Protein AF-X1PR11-F1 (afdb_monomer_lite)

Foldseek 3Di:
DVVVLVVVVPDDDQDPPPDP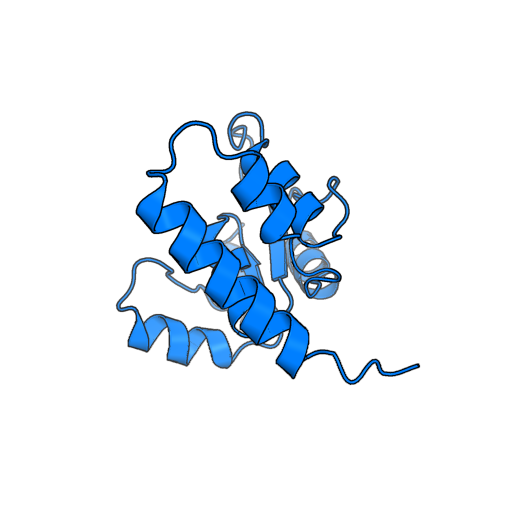VVSLVVLVVDQEEEDCDPSNCVSCLVSVHFYAAEDADPDPPPVLVVVQVVCVQLVHDSVTHQYDPDSVSVVVRRVVTGHRPDHGPQLVVLVPDPDDDPVRSVVVVVVVVVVCVVVPPDPD

Radius of gyration: 17.88 Å; chains: 1; bounding box: 40×38×43 Å

Sequence (140 aa):
VFDEVNRDQCFVKLDITADIEAFIDQLVQFDAVISSSLHGAVAAHAYGIPARLISVSSRPLGDGFKYIDYLSTIGLEVQQVKACDSPASIKRAADDAQLPRAVPNLKALLDTCPFIYPAVATALHTKILAEYRLSGTSRR

Organism: NCBI:txid412755

InterPro domains:
  IPR007345 Polysaccharide pyruvyl transferase [PF04230] (9-58)

Structure (mmCIF, N/CA/C/O backbone):
data_AF-X1PR11-F1
#
_entry.id   AF-X1PR11-F1
#
loop_
_atom_site.group_PDB
_atom_site.id
_atom_site.type_symbol
_atom_site.label_atom_id
_atom_site.label_alt_id
_atom_site.label_comp_id
_atom_site.label_asym_id
_atom_site.label_entity_id
_atom_site.label_seq_id
_atom_site.pdbx_PDB_ins_code
_atom_site.Cartn_x
_atom_site.Cartn_y
_atom_site.Cartn_z
_atom_site.occupancy
_atom_site.B_iso_or_equiv
_atom_site.auth_seq_id
_atom_site.auth_comp_id
_atom_site.auth_asym_id
_atom_site.auth_atom_id
_atom_site.pdbx_PDB_model_num
ATOM 1 N N . VAL A 1 1 ? 15.975 4.780 -16.511 1.00 64.56 1 VAL A N 1
ATOM 2 C CA . VAL A 1 1 ? 15.340 3.721 -15.692 1.00 64.56 1 VAL A CA 1
ATOM 3 C C . VAL A 1 1 ? 13.939 3.358 -16.179 1.00 64.56 1 VAL A C 1
ATOM 5 O O . VAL A 1 1 ? 13.848 2.382 -16.901 1.00 64.56 1 VAL A O 1
ATOM 8 N N . PHE A 1 2 ? 12.854 4.090 -15.876 1.00 66.56 2 PHE A N 1
ATOM 9 C CA . PHE A 1 2 ? 11.499 3.643 -16.274 1.00 66.56 2 PHE A CA 1
ATOM 10 C C . PHE A 1 2 ? 11.288 3.505 -17.786 1.00 66.56 2 PHE A C 1
ATOM 12 O O . PHE A 1 2 ? 10.714 2.516 -18.226 1.00 66.56 2 PHE A O 1
ATOM 19 N N . ASP A 1 3 ? 11.807 4.437 -18.585 1.00 66.19 3 ASP A N 1
ATOM 20 C CA . ASP A 1 3 ? 11.684 4.367 -20.050 1.00 66.19 3 ASP A CA 1
ATOM 21 C C . ASP A 1 3 ? 12.546 3.248 -20.670 1.00 66.19 3 ASP A C 1
ATOM 23 O O . ASP A 1 3 ? 12.312 2.804 -21.791 1.00 66.19 3 ASP A O 1
ATOM 27 N N . GLU A 1 4 ? 13.563 2.774 -19.949 1.00 62.72 4 GLU A N 1
ATOM 28 C CA . GLU A 1 4 ? 14.355 1.599 -20.340 1.00 62.72 4 GLU A CA 1
ATOM 29 C C . GLU A 1 4 ? 13.646 0.313 -19.926 1.00 62.72 4 GLU A C 1
ATOM 31 O O . GLU A 1 4 ? 13.553 -0.614 -20.717 1.00 62.72 4 GLU A O 1
ATOM 36 N N . VAL A 1 5 ? 13.070 0.298 -18.727 1.00 62.44 5 VAL A N 1
ATOM 37 C CA . VAL A 1 5 ? 12.273 -0.809 -18.189 1.00 62.44 5 VAL A CA 1
ATOM 38 C C . VAL A 1 5 ? 11.038 -1.075 -19.045 1.00 62.44 5 VAL A C 1
ATOM 40 O O . VAL A 1 5 ? 10.695 -2.225 -19.249 1.00 62.44 5 VAL A O 1
ATOM 43 N N . ASN A 1 6 ? 10.403 -0.032 -19.584 1.00 63.09 6 ASN A N 1
ATOM 44 C CA . ASN A 1 6 ? 9.247 -0.156 -20.474 1.00 63.09 6 ASN A CA 1
ATOM 45 C C . ASN A 1 6 ? 9.611 -0.698 -21.875 1.00 63.09 6 ASN A C 1
ATOM 47 O O . ASN A 1 6 ? 8.724 -1.053 -22.646 1.00 63.09 6 ASN A O 1
ATOM 51 N N . ARG A 1 7 ? 10.904 -0.730 -22.244 1.00 60.44 7 ARG A N 1
ATOM 52 C CA . ARG A 1 7 ? 11.374 -1.362 -23.493 1.00 60.44 7 ARG A CA 1
ATOM 53 C C . ARG A 1 7 ? 11.571 -2.869 -23.341 1.00 60.44 7 ARG A C 1
ATOM 55 O O . ARG A 1 7 ? 11.409 -3.590 -24.323 1.00 60.44 7 ARG A O 1
ATOM 62 N N . ASP A 1 8 ? 11.854 -3.334 -22.128 1.00 58.44 8 ASP A N 1
ATOM 63 C CA . ASP A 1 8 ? 11.734 -4.742 -21.770 1.00 58.44 8 ASP A CA 1
ATOM 64 C C . ASP A 1 8 ? 10.238 -5.033 -21.553 1.00 58.44 8 ASP A C 1
ATOM 66 O O . ASP A 1 8 ? 9.628 -4.495 -20.637 1.00 58.44 8 ASP A O 1
ATOM 70 N N . GLN A 1 9 ? 9.613 -5.882 -22.376 1.00 62.69 9 GLN A N 1
ATOM 71 C CA . GLN A 1 9 ? 8.163 -6.191 -22.345 1.00 62.69 9 GLN A CA 1
ATOM 72 C C . GLN A 1 9 ? 7.638 -6.811 -21.023 1.00 62.69 9 GLN A C 1
ATOM 74 O O . GLN A 1 9 ? 6.512 -7.293 -20.960 1.00 62.69 9 GLN A O 1
ATOM 79 N N . CYS A 1 10 ? 8.443 -6.821 -19.963 1.00 72.94 10 CYS A N 1
ATOM 80 C CA . CYS A 1 10 ? 8.121 -7.366 -18.649 1.00 72.94 10 CYS A CA 1
ATOM 81 C C . CYS A 1 10 ? 7.383 -6.377 -17.734 1.00 72.94 10 CYS A C 1
ATOM 83 O O . CYS A 1 10 ? 6.890 -6.792 -16.689 1.00 72.94 10 CYS A O 1
ATOM 85 N N . PHE A 1 11 ? 7.329 -5.085 -18.074 1.00 81.44 11 PHE A N 1
ATOM 86 C CA . PHE A 1 11 ? 6.709 -4.064 -17.229 1.00 81.44 11 PHE A CA 1
ATOM 87 C C . PHE A 1 11 ? 5.771 -3.177 -18.033 1.00 81.44 11 PHE A C 1
ATOM 89 O O . PHE A 1 11 ? 6.116 -2.705 -19.112 1.00 81.44 11 PHE A O 1
ATOM 96 N N . VAL A 1 12 ? 4.605 -2.896 -17.457 1.00 87.94 12 VAL A N 1
ATOM 97 C CA . VAL A 1 12 ? 3.625 -1.962 -18.010 1.00 87.94 12 VAL A CA 1
ATOM 98 C C . VAL A 1 12 ? 3.486 -0.791 -17.048 1.00 87.94 12 VAL A C 1
ATOM 100 O O . VAL A 1 12 ? 3.360 -0.969 -15.836 1.00 87.94 12 VAL A O 1
ATOM 103 N N . LYS A 1 13 ? 3.530 0.428 -17.585 1.00 88.19 13 LYS A N 1
ATOM 104 C CA . LYS A 1 13 ? 3.314 1.643 -16.800 1.00 88.19 13 LYS A CA 1
ATOM 105 C C . LYS A 1 13 ? 1.819 1.843 -16.550 1.00 88.19 13 LYS A C 1
ATOM 107 O O . LYS A 1 13 ? 1.056 1.957 -17.502 1.00 88.19 13 LYS A O 1
ATOM 112 N N . LEU A 1 14 ? 1.446 1.985 -15.280 1.00 89.19 14 LEU A N 1
ATOM 113 C CA . LEU A 1 14 ? 0.101 2.375 -14.861 1.00 89.19 14 LEU A CA 1
ATOM 114 C C . LEU A 1 14 ? 0.053 3.850 -14.470 1.00 89.19 14 LEU A C 1
ATOM 116 O O . LEU A 1 14 ? 0.932 4.343 -13.757 1.00 89.19 14 LEU A O 1
ATOM 120 N N . ASP A 1 15 ? -0.988 4.545 -14.923 1.00 89.56 15 ASP A N 1
ATOM 121 C CA . ASP A 1 15 ? -1.247 5.937 -14.571 1.00 89.56 15 ASP A CA 1
ATOM 122 C C . ASP A 1 15 ? -2.378 6.029 -13.541 1.00 89.56 15 ASP A C 1
ATOM 124 O O . ASP A 1 15 ? -3.553 5.908 -13.867 1.00 89.56 15 ASP A O 1
ATOM 128 N N . ILE A 1 16 ? -2.004 6.277 -12.285 1.00 87.75 16 ILE A N 1
ATOM 129 C CA . ILE A 1 16 ? -2.928 6.466 -11.154 1.00 87.75 16 ILE A CA 1
ATOM 130 C C . ILE A 1 16 ? -3.815 7.719 -11.299 1.00 87.75 16 ILE A C 1
ATOM 132 O O . ILE A 1 16 ? -4.746 7.899 -10.521 1.00 87.75 16 ILE A O 1
ATOM 136 N N . THR A 1 17 ? -3.499 8.613 -12.244 1.00 90.00 17 THR A N 1
ATOM 137 C CA . THR A 1 17 ? -4.263 9.842 -12.521 1.00 90.00 17 THR A CA 1
ATOM 138 C C . THR A 1 17 ? -5.220 9.705 -13.702 1.00 90.00 17 THR A C 1
ATOM 140 O O . THR A 1 17 ? -5.940 10.655 -14.010 1.00 90.00 17 THR A O 1
ATOM 143 N N . ALA A 1 18 ? -5.238 8.537 -14.352 1.00 91.19 18 ALA A N 1
ATOM 144 C CA . ALA A 1 18 ? -6.218 8.214 -15.375 1.00 91.19 18 ALA A CA 1
ATOM 145 C C . ALA A 1 18 ? -7.635 8.113 -14.782 1.00 91.19 18 ALA A C 1
ATOM 147 O O . ALA A 1 18 ? -7.846 8.241 -13.573 1.00 91.19 18 ALA A O 1
ATOM 148 N N . ASP A 1 19 ? -8.613 7.877 -15.656 1.00 95.25 19 ASP A N 1
ATOM 149 C CA . ASP A 1 19 ? -9.966 7.550 -15.224 1.00 95.25 19 ASP A CA 1
ATOM 150 C C . ASP A 1 19 ? -9.956 6.383 -14.220 1.00 95.25 19 ASP A C 1
ATOM 152 O O . ASP A 1 19 ? -9.209 5.416 -14.382 1.00 95.25 19 ASP A O 1
ATOM 156 N N . ILE A 1 20 ? -10.761 6.508 -13.161 1.00 92.75 20 ILE A N 1
ATOM 157 C CA . ILE A 1 20 ? -10.716 5.605 -12.007 1.00 92.75 20 ILE A CA 1
ATOM 158 C C . ILE A 1 20 ? -11.080 4.178 -12.424 1.00 92.75 20 ILE A C 1
ATOM 160 O O . ILE A 1 20 ? -10.397 3.240 -12.012 1.00 92.75 20 ILE A O 1
ATOM 164 N N . GLU A 1 21 ? -12.123 4.011 -13.238 1.00 94.25 21 GLU A N 1
ATOM 165 C CA . GLU A 1 21 ? -12.609 2.696 -13.665 1.00 94.25 21 GLU A CA 1
ATOM 166 C C . GLU A 1 21 ? -11.582 2.040 -14.588 1.00 94.25 21 GLU A C 1
ATOM 168 O O . GLU A 1 21 ? -11.135 0.924 -14.326 1.00 94.25 21 GLU A O 1
ATOM 173 N N . ALA A 1 22 ? -11.090 2.787 -15.581 1.00 93.12 22 ALA A N 1
ATOM 174 C CA . ALA A 1 22 ? -10.044 2.306 -16.480 1.00 93.12 22 ALA A CA 1
ATOM 175 C C . ALA A 1 22 ? -8.739 1.941 -15.747 1.00 93.12 22 ALA A C 1
ATOM 177 O O . ALA A 1 22 ? -8.081 0.958 -16.098 1.00 93.12 22 ALA A O 1
ATOM 178 N N . PHE A 1 23 ? -8.343 2.721 -14.736 1.00 94.19 23 PHE A N 1
ATOM 179 C CA . PHE A 1 23 ? -7.169 2.422 -13.919 1.00 94.19 23 PHE A CA 1
ATOM 180 C C . PHE A 1 23 ? -7.355 1.122 -13.132 1.00 94.19 23 PHE A C 1
ATOM 182 O O . PHE A 1 23 ? -6.446 0.294 -13.115 1.00 94.19 23 PHE A O 1
ATOM 189 N N . ILE A 1 24 ? -8.515 0.933 -12.495 1.00 94.69 24 ILE A N 1
ATOM 190 C CA . ILE A 1 24 ? -8.814 -0.279 -11.723 1.00 94.69 24 ILE A CA 1
ATOM 191 C C . ILE A 1 24 ? -8.826 -1.502 -12.641 1.00 94.69 24 ILE A C 1
ATOM 193 O O . ILE A 1 24 ? -8.164 -2.491 -12.325 1.00 94.69 24 ILE A O 1
ATOM 197 N N . ASP A 1 25 ? -9.505 -1.418 -13.788 1.00 94.44 25 ASP A N 1
ATOM 198 C CA . ASP A 1 25 ? -9.600 -2.511 -14.762 1.00 94.44 25 ASP A CA 1
ATOM 199 C C . ASP A 1 25 ? -8.224 -2.979 -15.245 1.00 94.44 25 ASP A C 1
ATOM 201 O O . ASP A 1 25 ? -8.005 -4.176 -15.445 1.00 94.44 25 ASP A O 1
ATOM 205 N N . GLN A 1 26 ? -7.279 -2.045 -15.394 1.00 94.19 26 GLN A N 1
ATOM 206 C CA . GLN A 1 26 ? -5.886 -2.364 -15.697 1.00 94.19 26 GLN A CA 1
ATOM 207 C C . GLN A 1 26 ? -5.149 -2.921 -14.479 1.00 94.19 26 GLN A C 1
ATOM 209 O O . GLN A 1 26 ? -4.474 -3.940 -14.594 1.00 94.19 26 GLN A O 1
ATOM 214 N N . LEU A 1 27 ? -5.268 -2.273 -13.316 1.00 95.31 27 LEU A N 1
ATOM 215 C CA . LEU A 1 27 ? -4.562 -2.640 -12.088 1.00 95.31 27 LEU A CA 1
ATOM 216 C C . LEU A 1 27 ? -4.787 -4.110 -11.718 1.00 95.31 27 LEU A C 1
ATOM 218 O O . LEU A 1 27 ? -3.834 -4.800 -11.366 1.00 95.31 27 LEU A O 1
ATOM 222 N N . VAL A 1 28 ? -6.022 -4.602 -11.833 1.00 95.12 28 VAL A N 1
ATOM 223 C CA . VAL A 1 28 ? -6.382 -5.978 -11.448 1.00 95.12 28 VAL A CA 1
ATOM 224 C C . VAL A 1 28 ? -5.846 -7.063 -12.389 1.00 95.12 28 VAL A C 1
ATOM 226 O O . VAL A 1 28 ? -6.015 -8.243 -12.101 1.00 95.12 28 VAL A O 1
ATOM 229 N N . GLN A 1 29 ? -5.180 -6.692 -13.487 1.00 94.19 29 GLN A N 1
ATOM 230 C CA . GLN A 1 29 ? -4.521 -7.640 -14.396 1.00 94.19 29 GLN A CA 1
ATOM 231 C C . GLN A 1 29 ? -3.103 -8.027 -13.944 1.00 94.19 29 GLN A C 1
ATOM 233 O O . GLN A 1 29 ? -2.479 -8.879 -14.573 1.00 94.19 29 GLN A O 1
ATOM 238 N N . PHE A 1 30 ? -2.558 -7.380 -12.907 1.00 93.94 30 PHE A N 1
ATOM 239 C CA . PHE A 1 30 ? -1.166 -7.557 -12.489 1.00 93.94 30 PHE A CA 1
ATOM 240 C C . PHE A 1 30 ? -1.026 -8.454 -11.259 1.00 93.94 30 PHE A C 1
ATOM 242 O O . PHE A 1 30 ? -1.762 -8.313 -10.286 1.00 93.94 30 PHE A O 1
ATOM 249 N N . ASP A 1 31 ? 0.010 -9.298 -11.261 1.00 93.12 31 ASP A N 1
ATOM 250 C CA . ASP A 1 31 ? 0.374 -10.142 -10.113 1.00 93.12 31 ASP A CA 1
ATOM 251 C C . ASP A 1 31 ? 1.118 -9.370 -9.010 1.00 93.12 31 ASP A C 1
ATOM 253 O O . ASP A 1 31 ? 1.141 -9.788 -7.853 1.00 93.12 31 ASP A O 1
ATOM 257 N N . ALA A 1 32 ? 1.765 -8.255 -9.364 1.00 93.69 32 ALA A N 1
ATOM 258 C CA . ALA A 1 32 ? 2.503 -7.406 -8.437 1.00 93.69 32 ALA A CA 1
ATOM 259 C C . ALA A 1 32 ? 2.637 -5.974 -8.968 1.00 93.69 32 ALA A C 1
ATOM 261 O O . ALA A 1 32 ? 2.749 -5.745 -10.174 1.00 93.69 32 ALA A O 1
ATOM 262 N N . VAL A 1 33 ? 2.704 -5.006 -8.051 1.00 94.06 33 VAL A N 1
ATOM 263 C CA . VAL A 1 33 ? 2.873 -3.583 -8.373 1.00 94.06 33 VAL A CA 1
ATOM 264 C C . VAL A 1 33 ? 4.126 -3.024 -7.716 1.00 94.06 33 VAL A C 1
ATOM 266 O O . VAL A 1 33 ? 4.333 -3.120 -6.511 1.00 94.06 33 VAL A O 1
ATOM 269 N N . ILE A 1 34 ? 4.949 -2.338 -8.497 1.00 92.06 34 ILE A N 1
ATOM 270 C CA . ILE A 1 34 ? 5.996 -1.464 -7.966 1.00 92.06 34 ILE A CA 1
ATOM 271 C C . ILE A 1 34 ? 5.536 -0.019 -8.104 1.00 92.06 34 ILE A C 1
ATOM 273 O O . ILE A 1 34 ? 4.988 0.372 -9.132 1.00 92.06 34 ILE A O 1
ATOM 277 N N . SER A 1 35 ? 5.754 0.792 -7.076 1.00 90.38 35 SER A N 1
ATOM 278 C CA . SER A 1 35 ? 5.283 2.172 -7.095 1.00 90.38 35 SER A CA 1
ATOM 279 C C . SER A 1 35 ? 6.271 3.118 -6.439 1.00 90.38 35 SER A C 1
ATOM 281 O O . SER A 1 35 ? 6.745 2.884 -5.332 1.00 90.38 35 SER A O 1
ATOM 283 N N . SER A 1 36 ? 6.539 4.241 -7.100 1.00 86.94 36 SER A N 1
ATOM 284 C CA . SER A 1 36 ? 7.229 5.383 -6.492 1.00 86.94 36 SER A CA 1
ATOM 285 C C . SER A 1 36 ? 6.274 6.364 -5.799 1.00 86.94 36 SER A C 1
ATOM 287 O O . SER A 1 36 ? 6.701 7.404 -5.305 1.00 86.94 36 SER A O 1
ATOM 289 N N . SER A 1 37 ? 4.972 6.056 -5.782 1.00 87.00 37 SER A N 1
ATOM 290 C CA . SER A 1 37 ? 3.909 6.843 -5.153 1.00 87.00 37 SER A CA 1
ATOM 291 C C . SER A 1 37 ? 3.148 6.008 -4.127 1.00 87.00 37 SER A C 1
ATOM 293 O O . SER A 1 37 ? 2.868 4.828 -4.349 1.00 87.00 37 SER A O 1
ATOM 295 N N . LEU A 1 38 ? 2.735 6.638 -3.028 1.00 89.69 38 LEU A N 1
ATOM 296 C CA . LEU A 1 38 ? 1.903 5.972 -2.028 1.00 89.69 38 LEU A CA 1
ATOM 297 C C . LEU A 1 38 ? 0.544 5.549 -2.609 1.00 89.69 38 LEU A C 1
ATOM 299 O O . LEU A 1 38 ? 0.077 4.461 -2.302 1.00 89.69 38 LEU A O 1
ATOM 303 N N . HIS A 1 39 ? -0.047 6.349 -3.503 1.00 91.31 39 HIS A N 1
ATOM 304 C CA . HIS A 1 39 ? -1.361 6.057 -4.090 1.00 91.31 39 HIS A CA 1
ATOM 305 C C . HIS A 1 39 ? -1.383 4.72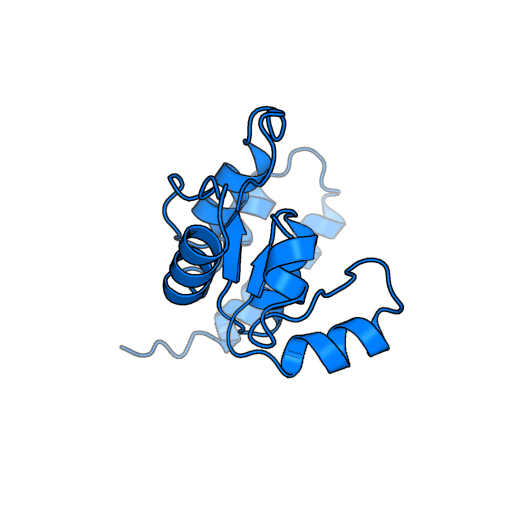2 -4.842 1.00 91.31 39 HIS A C 1
ATOM 307 O O . HIS A 1 39 ? -2.297 3.932 -4.643 1.00 91.31 39 HIS A O 1
ATOM 313 N N . GLY A 1 40 ? -0.351 4.439 -5.646 1.00 92.06 40 GLY A N 1
ATOM 314 C CA . GLY A 1 40 ? -0.259 3.174 -6.379 1.00 92.06 40 GLY A CA 1
ATOM 315 C C . GLY A 1 40 ? -0.142 1.961 -5.451 1.00 92.06 40 GLY A C 1
ATOM 316 O O . GLY A 1 40 ? -0.802 0.954 -5.677 1.00 92.06 40 GLY A O 1
ATOM 317 N N . ALA A 1 41 ? 0.637 2.077 -4.368 1.00 92.50 41 ALA A N 1
ATOM 318 C CA . ALA A 1 41 ? 0.776 1.000 -3.387 1.00 92.50 41 ALA A CA 1
ATOM 319 C C . ALA A 1 41 ? -0.521 0.774 -2.592 1.00 92.50 41 ALA A C 1
ATOM 321 O O . ALA A 1 41 ? -0.946 -0.363 -2.420 1.00 92.50 41 ALA A O 1
ATOM 322 N N . VAL A 1 42 ? -1.175 1.856 -2.153 1.00 93.69 42 VAL A N 1
ATOM 323 C CA . VAL A 1 42 ? -2.459 1.788 -1.439 1.00 93.69 42 VAL A CA 1
ATOM 324 C C . VAL A 1 42 ? -3.541 1.165 -2.318 1.00 93.69 42 VAL A C 1
ATOM 326 O O . VAL A 1 42 ? -4.258 0.289 -1.846 1.00 93.69 42 VAL A O 1
ATOM 329 N N . ALA A 1 43 ? -3.639 1.577 -3.586 1.00 95.19 43 ALA A N 1
ATOM 330 C CA . ALA A 1 43 ? -4.604 1.017 -4.526 1.00 95.19 43 ALA A CA 1
ATOM 331 C C . ALA A 1 43 ? -4.365 -0.484 -4.748 1.00 95.19 43 ALA A C 1
ATOM 333 O O . ALA A 1 43 ? -5.288 -1.273 -4.579 1.00 95.19 43 ALA A O 1
ATOM 334 N N . ALA A 1 44 ? -3.126 -0.894 -5.035 1.00 95.50 44 ALA A N 1
ATOM 335 C CA . ALA A 1 44 ? -2.780 -2.305 -5.207 1.00 95.50 44 ALA A CA 1
ATOM 336 C C . ALA A 1 44 ? -3.149 -3.144 -3.971 1.00 95.50 44 ALA A C 1
ATOM 338 O O . ALA A 1 44 ? -3.866 -4.138 -4.084 1.00 95.50 44 ALA A O 1
ATOM 339 N N . HIS A 1 45 ? -2.756 -2.696 -2.775 1.00 95.19 45 HIS A N 1
ATOM 340 C CA . HIS A 1 45 ? -3.085 -3.386 -1.529 1.00 95.19 45 HIS A CA 1
ATOM 341 C C . HIS A 1 45 ? -4.595 -3.467 -1.265 1.00 95.19 45 HIS A C 1
ATOM 343 O O . HIS A 1 45 ? -5.061 -4.490 -0.767 1.00 95.19 45 HIS A O 1
ATOM 349 N N . ALA A 1 46 ? -5.366 -2.428 -1.608 1.00 93.44 46 ALA A N 1
ATOM 350 C CA . ALA A 1 46 ? -6.823 -2.431 -1.458 1.00 93.44 46 ALA A CA 1
ATOM 351 C C . ALA A 1 46 ? -7.504 -3.496 -2.335 1.00 93.44 46 ALA A C 1
ATOM 353 O O . ALA A 1 46 ? -8.512 -4.067 -1.924 1.00 93.44 46 ALA A O 1
ATOM 354 N N . TYR A 1 47 ? -6.922 -3.800 -3.498 1.00 95.25 47 TYR A N 1
ATOM 355 C CA . TYR A 1 47 ? -7.377 -4.861 -4.401 1.00 95.25 47 TYR A CA 1
ATOM 356 C C . TYR A 1 47 ? -6.704 -6.221 -4.150 1.00 95.25 47 TYR A C 1
ATOM 358 O O . TYR A 1 47 ? -6.910 -7.158 -4.915 1.00 95.25 47 TYR A O 1
ATOM 366 N N . GLY A 1 48 ? -5.924 -6.366 -3.072 1.00 95.06 48 GLY A N 1
ATOM 367 C CA . GLY A 1 48 ? -5.272 -7.633 -2.730 1.00 95.06 48 GLY A CA 1
ATOM 368 C C . GLY A 1 48 ? -4.102 -7.997 -3.645 1.00 95.06 48 GLY A C 1
ATOM 369 O O . GLY A 1 48 ? -3.767 -9.174 -3.760 1.00 95.06 48 GLY A O 1
ATOM 370 N N . ILE A 1 49 ? -3.471 -7.001 -4.271 1.00 96.88 49 ILE A N 1
ATOM 371 C CA . ILE A 1 49 ? -2.307 -7.172 -5.143 1.00 96.88 49 ILE A CA 1
ATOM 372 C C . ILE A 1 49 ? -1.045 -6.802 -4.348 1.00 96.88 49 ILE A C 1
ATOM 374 O O . ILE A 1 49 ? -0.982 -5.699 -3.791 1.00 96.88 49 ILE A O 1
ATOM 378 N N . PRO A 1 50 ? -0.033 -7.689 -4.262 1.00 95.88 50 PRO A N 1
ATOM 379 C CA . PRO A 1 50 ? 1.233 -7.387 -3.605 1.00 95.88 50 PRO A CA 1
ATOM 380 C C . PRO A 1 50 ? 1.880 -6.129 -4.188 1.00 95.88 50 PRO A C 1
ATOM 382 O O . PRO A 1 50 ? 1.983 -5.995 -5.411 1.00 95.88 50 PRO A O 1
ATOM 385 N N . ALA A 1 51 ? 2.372 -5.229 -3.331 1.00 94.62 51 ALA A N 1
ATOM 386 C CA . ALA A 1 51 ? 3.069 -4.039 -3.803 1.00 94.62 51 ALA A CA 1
ATOM 387 C C . ALA A 1 51 ? 4.426 -3.805 -3.135 1.00 94.62 51 ALA A C 1
ATOM 389 O O . ALA A 1 51 ? 4.711 -4.269 -2.027 1.00 94.62 51 ALA A O 1
ATOM 390 N N . ARG A 1 52 ? 5.287 -3.059 -3.835 1.00 91.56 52 ARG A N 1
ATOM 391 C CA . ARG A 1 52 ? 6.586 -2.600 -3.338 1.00 91.56 52 ARG A CA 1
ATOM 392 C C . ARG A 1 52 ? 6.777 -1.115 -3.611 1.00 91.56 52 ARG A C 1
ATOM 394 O O . ARG A 1 52 ? 6.674 -0.659 -4.750 1.00 91.56 52 ARG A O 1
ATOM 401 N N . LEU A 1 53 ? 7.127 -0.364 -2.570 1.00 90.50 53 LEU A N 1
ATOM 402 C CA . LEU A 1 53 ? 7.544 1.025 -2.718 1.00 90.50 53 LEU A CA 1
ATOM 403 C C . LEU A 1 53 ? 9.000 1.100 -3.207 1.00 90.50 53 LEU A C 1
ATOM 405 O O . LEU A 1 53 ? 9.892 0.424 -2.687 1.00 90.50 53 LEU A O 1
ATOM 409 N N . ILE A 1 54 ? 9.248 1.931 -4.216 1.00 87.25 54 ILE A N 1
ATOM 410 C CA . ILE A 1 54 ? 10.576 2.136 -4.807 1.00 87.25 54 ILE A CA 1
ATOM 411 C C . ILE A 1 54 ? 10.931 3.623 -4.872 1.00 87.25 54 ILE A C 1
ATOM 413 O O . ILE A 1 54 ? 10.058 4.482 -4.976 1.00 87.25 54 ILE A O 1
ATOM 417 N N . SER A 1 55 ? 12.226 3.933 -4.846 1.00 83.44 55 SER A N 1
ATOM 418 C CA . SER A 1 55 ? 12.747 5.260 -5.178 1.00 83.44 55 SER A CA 1
ATOM 419 C C . SER A 1 55 ? 13.593 5.160 -6.433 1.00 83.44 55 SER A C 1
ATOM 421 O O . SER A 1 55 ? 14.426 4.275 -6.571 1.00 83.44 55 SER A O 1
ATOM 423 N N . VAL A 1 56 ? 13.376 6.089 -7.347 1.00 71.00 56 VAL A N 1
ATOM 424 C CA . VAL A 1 56 ? 13.890 6.073 -8.729 1.00 71.00 56 VAL A CA 1
ATOM 425 C C . VAL A 1 56 ? 14.637 7.365 -9.049 1.00 71.00 56 VAL A C 1
ATOM 427 O O . VAL A 1 56 ? 15.106 7.569 -10.163 1.00 71.00 56 VAL A O 1
ATOM 430 N N . SER A 1 57 ? 14.747 8.255 -8.061 1.00 64.50 57 SER A N 1
ATOM 431 C CA . SER A 1 57 ? 15.464 9.518 -8.173 1.00 64.50 57 SER A CA 1
ATOM 432 C C . SER A 1 57 ? 16.346 9.734 -6.951 1.00 64.50 57 SER A C 1
ATOM 434 O O . SER A 1 57 ? 16.018 9.285 -5.855 1.00 64.50 57 SER A O 1
ATOM 436 N N . SER A 1 58 ? 17.422 10.496 -7.131 1.00 54.19 58 SER A N 1
ATOM 437 C CA . SER A 1 58 ? 18.261 11.018 -6.047 1.00 54.19 58 SER A CA 1
ATOM 438 C C . SER A 1 58 ? 17.583 12.124 -5.229 1.00 54.19 58 SER A C 1
ATOM 440 O O . SER A 1 58 ? 18.173 12.630 -4.277 1.00 54.19 58 SER A O 1
ATOM 442 N N . ARG A 1 59 ? 16.357 12.533 -5.590 1.00 49.75 59 ARG A N 1
ATOM 443 C CA . ARG A 1 59 ? 15.603 13.522 -4.820 1.00 49.75 59 ARG A CA 1
ATOM 444 C C . ARG A 1 59 ? 14.993 12.836 -3.598 1.00 49.75 59 ARG A C 1
ATOM 446 O O . ARG A 1 59 ? 14.336 11.806 -3.764 1.00 49.75 59 ARG A O 1
ATOM 453 N N . PRO A 1 60 ? 15.179 13.389 -2.388 1.00 50.69 60 PRO A N 1
ATOM 454 C CA . PRO A 1 60 ? 14.553 12.840 -1.200 1.00 50.69 60 PRO A CA 1
ATOM 455 C C . PRO A 1 60 ? 13.036 12.853 -1.396 1.00 50.69 60 PRO A C 1
ATOM 457 O O . PRO A 1 60 ? 12.452 13.864 -1.794 1.00 50.69 60 PRO A O 1
ATOM 460 N N . LEU A 1 61 ? 12.400 11.710 -1.153 1.00 54.91 61 LEU A N 1
ATOM 461 C CA . LEU A 1 61 ? 10.949 11.552 -1.143 1.00 54.91 61 LEU A CA 1
ATOM 462 C C . LEU A 1 61 ? 10.372 12.250 0.110 1.00 54.91 61 LEU A C 1
ATOM 464 O O . LEU A 1 61 ? 9.791 11.599 0.972 1.00 54.91 61 LEU A O 1
ATOM 468 N N . GLY A 1 62 ? 10.584 13.561 0.256 1.00 59.66 62 GLY A N 1
ATOM 469 C CA . GLY A 1 62 ? 10.398 14.255 1.535 1.00 59.66 62 GLY A CA 1
ATOM 470 C C . GLY A 1 62 ? 11.266 13.651 2.648 1.00 59.66 62 GLY A C 1
ATOM 471 O O . GLY A 1 62 ? 12.316 13.070 2.380 1.00 59.66 62 GLY A O 1
ATOM 472 N N . ASP A 1 63 ? 10.799 13.747 3.890 1.00 62.66 63 ASP A N 1
ATOM 473 C CA . ASP A 1 63 ? 11.351 13.037 5.057 1.00 62.66 63 ASP A CA 1
ATOM 474 C C . ASP A 1 63 ? 11.021 11.528 5.062 1.00 62.66 63 ASP A C 1
ATOM 476 O O . ASP A 1 63 ? 11.404 10.804 5.978 1.00 62.66 63 ASP A O 1
ATOM 480 N N . GLY A 1 64 ? 10.307 11.033 4.042 1.00 73.56 64 GLY A N 1
ATOM 481 C CA . GLY A 1 64 ? 9.898 9.635 3.918 1.00 73.56 64 GLY A CA 1
ATOM 482 C C . GLY A 1 64 ? 8.795 9.208 4.891 1.00 73.56 64 GLY A C 1
ATOM 483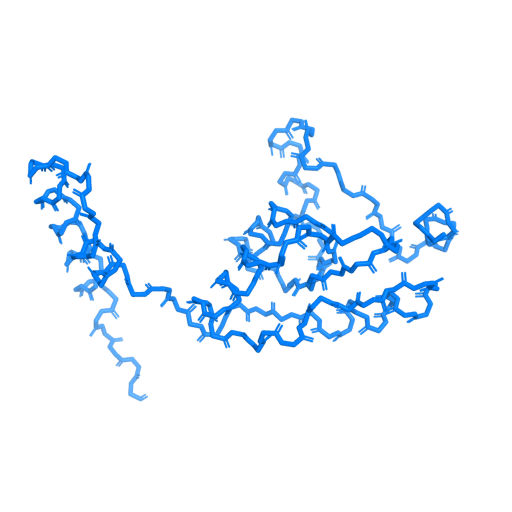 O O . GLY A 1 64 ? 8.297 8.087 4.772 1.00 73.56 64 GLY A O 1
ATOM 484 N N . PHE A 1 65 ? 8.362 10.091 5.795 1.00 81.75 65 PHE A N 1
ATOM 485 C CA . PHE A 1 65 ? 7.527 9.754 6.946 1.00 81.75 65 PHE A CA 1
ATOM 486 C C . PHE A 1 65 ? 6.211 9.077 6.548 1.00 81.75 65 PHE A C 1
ATOM 488 O O . PHE A 1 65 ? 5.869 8.025 7.073 1.00 81.75 65 PHE A O 1
ATOM 495 N N . LYS A 1 66 ? 5.533 9.578 5.508 1.00 84.44 66 LYS A N 1
ATOM 496 C CA . LYS A 1 66 ? 4.273 8.987 5.016 1.00 84.44 66 LYS A CA 1
ATOM 497 C C . LYS A 1 66 ? 4.388 7.518 4.581 1.00 84.44 66 LYS A C 1
ATOM 499 O O . LYS A 1 66 ? 3.413 6.779 4.661 1.00 84.44 66 LYS A O 1
ATOM 504 N N . TYR A 1 67 ? 5.550 7.100 4.075 1.00 87.00 67 TYR A N 1
ATOM 505 C CA . TYR A 1 67 ? 5.770 5.711 3.662 1.00 87.00 67 TYR A CA 1
ATOM 506 C C . TYR A 1 67 ? 6.055 4.832 4.874 1.00 87.00 67 TYR A C 1
ATOM 508 O O . TYR A 1 67 ? 5.542 3.720 4.950 1.00 87.00 67 TYR A O 1
ATOM 516 N N . ILE A 1 68 ? 6.841 5.358 5.817 1.00 86.25 68 ILE A N 1
ATOM 517 C CA . ILE A 1 68 ? 7.146 4.719 7.098 1.00 86.25 68 ILE A CA 1
ATOM 518 C C . ILE A 1 68 ? 5.849 4.444 7.860 1.00 86.25 68 ILE A C 1
ATOM 520 O O . ILE A 1 68 ? 5.576 3.296 8.210 1.00 86.25 68 ILE A O 1
ATOM 524 N N . ASP A 1 69 ? 5.024 5.477 8.031 1.00 87.19 69 ASP A N 1
ATOM 525 C CA . ASP A 1 69 ? 3.727 5.392 8.693 1.00 87.19 69 ASP A CA 1
ATOM 526 C C . ASP A 1 69 ? 2.851 4.341 8.031 1.00 87.19 69 ASP A C 1
ATOM 528 O O . ASP A 1 69 ? 2.414 3.399 8.692 1.00 87.19 69 ASP A O 1
ATOM 532 N N . TYR A 1 70 ? 2.659 4.443 6.713 1.00 90.56 70 TYR A N 1
ATOM 533 C CA . TYR A 1 70 ? 1.823 3.498 5.990 1.00 90.56 70 TYR A CA 1
ATOM 534 C C . TYR A 1 70 ? 2.287 2.051 6.182 1.00 90.56 70 TYR A C 1
ATOM 536 O O . TYR A 1 70 ? 1.490 1.227 6.628 1.00 90.56 70 TYR A O 1
ATOM 544 N N . LEU A 1 71 ? 3.564 1.747 5.916 1.00 90.25 71 LEU A N 1
ATOM 545 C CA . LEU A 1 71 ? 4.113 0.392 6.046 1.00 90.25 71 LEU A CA 1
ATOM 546 C C . LEU A 1 71 ? 3.973 -0.143 7.477 1.00 90.25 71 LEU A C 1
ATOM 548 O O . LEU A 1 71 ? 3.539 -1.282 7.662 1.00 90.25 71 LEU A O 1
ATOM 552 N N . SER A 1 72 ? 4.243 0.699 8.480 1.00 88.50 72 SER A N 1
ATOM 553 C CA . SER A 1 72 ? 4.091 0.326 9.889 1.00 88.50 72 SER A CA 1
ATOM 554 C C . SER A 1 72 ? 2.641 -0.022 10.247 1.00 88.50 72 SER A C 1
ATOM 556 O O . SER A 1 72 ? 2.404 -0.980 10.983 1.00 88.50 72 SER A O 1
ATOM 558 N N . THR A 1 73 ? 1.657 0.681 9.668 1.00 88.31 73 THR A N 1
ATOM 559 C CA . THR A 1 73 ? 0.229 0.432 9.938 1.00 88.31 73 THR A CA 1
ATOM 560 C C . THR A 1 73 ? -0.277 -0.885 9.353 1.00 88.31 73 THR A C 1
ATOM 562 O O . THR A 1 73 ? -1.236 -1.454 9.873 1.00 88.31 73 THR A O 1
ATOM 565 N N . ILE A 1 74 ? 0.376 -1.386 8.299 1.00 91.25 74 ILE A N 1
ATOM 566 C CA . ILE A 1 74 ? 0.010 -2.630 7.607 1.00 91.25 74 ILE A CA 1
ATOM 567 C C . ILE A 1 74 ? 0.937 -3.806 7.945 1.00 91.25 74 ILE A C 1
ATOM 569 O O . ILE A 1 74 ? 0.867 -4.860 7.307 1.00 91.25 74 ILE A O 1
ATOM 573 N N . GLY A 1 75 ? 1.801 -3.646 8.954 1.00 90.12 75 GLY A N 1
ATOM 574 C CA . GLY A 1 75 ? 2.687 -4.702 9.448 1.00 90.12 75 GLY A CA 1
ATOM 575 C C . GLY A 1 75 ? 3.822 -5.070 8.488 1.00 90.12 75 GLY A C 1
ATOM 576 O O . GLY A 1 75 ? 4.267 -6.219 8.486 1.00 90.12 75 GLY A O 1
ATOM 577 N N . LEU A 1 76 ? 4.266 -4.127 7.653 1.00 90.06 76 LEU A N 1
ATOM 578 C CA . LEU A 1 76 ? 5.422 -4.287 6.773 1.00 90.06 76 LEU A CA 1
ATOM 579 C C . LEU A 1 76 ? 6.627 -3.500 7.302 1.00 90.06 76 LEU A C 1
ATOM 581 O O . LEU A 1 76 ? 6.494 -2.436 7.901 1.00 90.06 76 LEU A O 1
ATOM 585 N N . GLU A 1 77 ? 7.822 -4.039 7.068 1.00 82.56 77 GLU A N 1
ATOM 586 C CA . GLU A 1 77 ? 9.076 -3.445 7.533 1.00 82.56 77 GLU A CA 1
ATOM 587 C C . GLU A 1 77 ? 9.362 -2.095 6.859 1.00 82.56 77 GLU A C 1
ATOM 589 O O . GLU A 1 77 ? 9.293 -1.958 5.637 1.00 82.56 77 GLU A O 1
ATOM 594 N N . VAL A 1 78 ? 9.767 -1.111 7.665 1.00 65.81 78 VAL A N 1
ATOM 595 C CA . VAL A 1 78 ? 9.972 0.295 7.270 1.00 65.81 78 VAL A CA 1
ATOM 596 C C . VAL A 1 78 ? 11.173 0.499 6.332 1.00 65.81 78 VAL A C 1
ATOM 598 O O . VAL A 1 78 ? 11.234 1.488 5.603 1.00 65.81 78 VAL A O 1
ATOM 601 N N . GLN A 1 79 ? 12.119 -0.445 6.281 1.00 60.00 79 GLN A N 1
ATOM 602 C CA . GLN A 1 79 ? 13.364 -0.347 5.495 1.00 60.00 79 GLN A CA 1
ATOM 603 C C . GLN A 1 79 ? 13.175 -0.363 3.954 1.00 60.00 79 GLN A C 1
ATOM 605 O O . GLN A 1 79 ? 14.107 -0.667 3.213 1.00 60.00 79 GLN A O 1
ATOM 610 N N . GLN A 1 80 ? 11.979 -0.099 3.426 1.00 56.53 80 GLN A N 1
ATOM 611 C CA . GLN A 1 80 ? 11.546 -0.646 2.137 1.00 56.53 80 GLN A CA 1
ATOM 612 C C . GLN A 1 80 ? 11.093 0.370 1.088 1.00 56.53 80 GLN A C 1
ATOM 614 O O . GLN A 1 80 ? 10.240 0.052 0.264 1.00 56.53 80 GLN A O 1
ATOM 619 N N . VAL A 1 81 ? 11.721 1.542 1.017 1.00 60.75 81 VAL A N 1
ATOM 620 C CA . VAL A 1 81 ? 11.799 2.220 -0.283 1.00 60.75 81 VAL A CA 1
ATOM 621 C C . VAL A 1 81 ? 13.069 1.742 -0.975 1.00 60.75 81 VAL A C 1
ATOM 623 O O . VAL A 1 81 ? 14.170 2.196 -0.671 1.00 60.75 81 VAL A O 1
ATOM 626 N N . LYS A 1 82 ? 12.930 0.779 -1.889 1.00 67.81 82 LYS A N 1
ATOM 627 C CA . LYS A 1 82 ? 14.084 0.220 -2.605 1.00 67.81 82 LYS A CA 1
ATOM 628 C C . LYS A 1 82 ? 14.575 1.246 -3.621 1.00 67.81 82 LYS A C 1
ATOM 630 O O . LYS A 1 82 ? 13.836 1.600 -4.537 1.00 67.81 82 LYS A O 1
ATOM 635 N N . ALA A 1 83 ? 15.792 1.753 -3.439 1.00 75.56 83 ALA A N 1
ATOM 636 C CA . ALA A 1 83 ? 16.442 2.553 -4.465 1.00 75.56 83 ALA A CA 1
ATOM 637 C C . ALA A 1 83 ? 16.679 1.667 -5.694 1.00 75.56 83 ALA A C 1
ATOM 639 O O . ALA A 1 83 ? 17.258 0.583 -5.596 1.00 75.56 83 ALA A O 1
ATOM 640 N N . CYS A 1 84 ? 16.183 2.125 -6.832 1.00 80.44 84 CYS A N 1
ATOM 641 C CA . CYS A 1 84 ? 16.194 1.407 -8.085 1.00 80.44 84 CYS A CA 1
ATOM 642 C C . CYS A 1 84 ? 16.822 2.291 -9.160 1.00 80.44 84 CYS A C 1
ATOM 644 O O . CYS A 1 84 ? 16.255 3.305 -9.561 1.00 80.44 84 CYS A O 1
ATOM 646 N N . ASP A 1 85 ? 17.993 1.885 -9.632 1.00 81.50 85 ASP A N 1
ATOM 647 C CA . ASP A 1 85 ? 18.803 2.589 -10.631 1.00 81.50 85 ASP A CA 1
ATOM 648 C C . ASP A 1 85 ? 18.895 1.832 -11.965 1.00 81.50 85 ASP A C 1
ATOM 650 O O . ASP A 1 85 ? 19.442 2.335 -12.942 1.00 81.50 85 ASP A O 1
ATOM 654 N N . SER A 1 86 ? 18.343 0.619 -12.013 1.00 81.88 86 SER A N 1
ATOM 655 C CA . SER A 1 86 ? 18.505 -0.316 -13.124 1.00 81.88 86 SER A CA 1
ATOM 656 C C . SER A 1 86 ? 17.279 -1.222 -13.293 1.00 81.88 86 SER A C 1
ATOM 658 O O . SER A 1 86 ? 16.608 -1.530 -12.299 1.00 81.88 86 SER A O 1
ATOM 660 N N . PRO A 1 87 ? 16.997 -1.734 -14.507 1.00 82.31 87 PRO A N 1
ATOM 661 C CA . PRO A 1 87 ? 15.907 -2.691 -14.725 1.00 82.31 87 PRO A CA 1
ATOM 662 C C . PRO A 1 87 ? 15.988 -3.936 -13.830 1.00 82.31 87 PRO A C 1
ATOM 664 O O . PRO A 1 87 ? 14.987 -4.374 -13.267 1.00 82.31 87 PRO A O 1
ATOM 667 N N . ALA A 1 88 ? 17.196 -4.455 -13.591 1.00 85.00 88 ALA A N 1
ATOM 668 C CA . ALA A 1 88 ? 17.403 -5.598 -12.702 1.00 85.00 88 ALA A CA 1
ATOM 669 C C . ALA A 1 88 ? 17.009 -5.295 -11.244 1.00 85.00 88 ALA A C 1
ATOM 671 O O . ALA A 1 88 ? 16.431 -6.147 -10.567 1.00 85.00 88 ALA A O 1
ATOM 672 N N . SER A 1 89 ? 17.302 -4.086 -10.748 1.00 85.50 89 SER A N 1
ATOM 673 C CA . SER A 1 89 ? 16.893 -3.662 -9.401 1.00 85.50 89 SER A CA 1
ATOM 674 C C . SER A 1 89 ? 15.372 -3.562 -9.258 1.00 85.50 89 SER A C 1
ATOM 676 O O . SER A 1 89 ? 14.838 -3.924 -8.210 1.00 85.50 89 SER A O 1
ATOM 678 N N . ILE A 1 90 ? 14.692 -3.137 -10.327 1.00 85.19 90 ILE A N 1
ATOM 679 C CA . ILE A 1 90 ? 13.236 -3.028 -10.415 1.00 85.19 90 ILE A CA 1
ATOM 680 C C . ILE A 1 90 ? 12.589 -4.407 -10.430 1.00 85.19 90 ILE A C 1
ATOM 682 O O . ILE A 1 90 ? 11.672 -4.654 -9.651 1.00 85.19 90 ILE A O 1
ATOM 686 N N . LYS A 1 91 ? 13.114 -5.336 -11.233 1.00 87.06 91 LYS A N 1
ATOM 687 C CA . LYS A 1 91 ? 12.620 -6.713 -11.242 1.00 87.06 91 LYS A CA 1
ATOM 688 C C . LYS A 1 91 ? 12.723 -7.357 -9.864 1.00 87.06 91 LYS A C 1
ATOM 690 O O . LYS A 1 91 ? 11.735 -7.869 -9.355 1.00 87.06 91 LYS A O 1
ATOM 695 N N . ARG A 1 92 ? 13.878 -7.225 -9.203 1.00 88.12 92 ARG A N 1
ATOM 696 C CA . ARG A 1 92 ? 14.029 -7.692 -7.817 1.00 88.12 92 ARG A CA 1
ATOM 697 C C . ARG A 1 92 ? 13.072 -6.991 -6.851 1.00 88.12 92 ARG A C 1
ATOM 699 O O . ARG A 1 92 ? 12.817 -7.519 -5.786 1.00 88.12 92 ARG A O 1
ATOM 706 N N . ALA A 1 93 ? 12.641 -5.758 -7.119 1.00 88.88 93 ALA A N 1
ATOM 707 C CA . ALA A 1 93 ? 11.662 -5.071 -6.275 1.00 88.88 93 ALA A CA 1
ATOM 708 C C . ALA A 1 93 ? 10.255 -5.657 -6.454 1.00 88.88 93 ALA A C 1
ATOM 710 O O . ALA A 1 93 ? 9.542 -5.796 -5.466 1.00 88.88 93 ALA A O 1
ATOM 711 N N . ALA A 1 94 ? 9.890 -6.019 -7.686 1.00 89.56 94 ALA A N 1
ATOM 712 C CA . ALA A 1 94 ? 8.641 -6.712 -7.985 1.00 89.56 94 ALA A CA 1
ATOM 713 C C . ALA A 1 94 ? 8.608 -8.109 -7.343 1.00 89.56 94 ALA A C 1
ATOM 715 O O . ALA A 1 94 ? 7.625 -8.448 -6.696 1.00 89.56 94 ALA A O 1
ATOM 716 N N . ASP A 1 95 ? 9.713 -8.860 -7.426 1.00 90.38 95 ASP A N 1
ATOM 717 C CA . ASP A 1 95 ? 9.849 -10.180 -6.789 1.00 90.38 95 ASP A CA 1
ATOM 718 C C . ASP A 1 95 ? 9.727 -10.098 -5.237 1.00 90.38 95 ASP A C 1
ATOM 720 O O . ASP A 1 95 ? 9.323 -11.062 -4.593 1.00 90.38 95 ASP A O 1
ATOM 724 N N . ASP A 1 96 ? 10.031 -8.936 -4.636 1.00 90.44 96 ASP A N 1
ATOM 725 C CA . ASP A 1 96 ? 9.953 -8.663 -3.187 1.00 90.44 96 ASP A CA 1
ATOM 726 C C . ASP A 1 96 ? 8.625 -7.991 -2.747 1.00 90.44 96 ASP A C 1
ATOM 728 O O . ASP A 1 96 ? 8.513 -7.529 -1.597 1.00 90.44 96 ASP A O 1
ATOM 732 N N . ALA A 1 97 ? 7.652 -7.843 -3.655 1.00 92.56 97 ALA A N 1
ATOM 733 C CA . ALA A 1 97 ? 6.363 -7.210 -3.375 1.00 92.56 97 ALA A CA 1
ATOM 734 C C . ALA A 1 97 ? 5.549 -8.028 -2.366 1.00 92.56 97 ALA A C 1
ATOM 736 O O . ALA A 1 97 ? 5.583 -9.258 -2.356 1.00 92.56 97 ALA A O 1
ATOM 737 N N . GLN A 1 98 ? 4.834 -7.346 -1.470 1.00 93.69 98 GLN A N 1
ATOM 738 C CA . GLN A 1 98 ? 4.170 -7.993 -0.338 1.00 93.69 98 GLN A CA 1
ATOM 739 C C . GLN A 1 98 ? 2.749 -7.485 -0.165 1.00 93.69 98 GLN A C 1
ATOM 741 O O . GLN A 1 98 ? 2.446 -6.341 -0.483 1.00 93.69 98 GLN A O 1
ATOM 746 N N . LEU A 1 99 ? 1.887 -8.350 0.363 1.00 95.31 99 LEU A N 1
ATOM 747 C CA . LEU A 1 99 ? 0.572 -7.954 0.850 1.00 95.31 99 LEU A CA 1
ATOM 748 C C . LEU A 1 99 ? 0.670 -7.394 2.274 1.00 95.31 99 LEU A C 1
ATOM 750 O O . LEU A 1 99 ? 1.564 -7.799 3.026 1.00 95.31 99 LEU A O 1
ATOM 754 N N . PRO A 1 100 ? -0.275 -6.524 2.677 1.00 93.56 100 PRO A N 1
ATOM 755 C CA . PRO A 1 100 ? -0.486 -6.171 4.076 1.00 93.56 100 PRO A CA 1
ATOM 756 C C . PRO A 1 100 ? -0.528 -7.413 4.975 1.00 93.56 100 PRO A C 1
ATOM 758 O O . PRO A 1 100 ? -1.229 -8.382 4.682 1.00 93.56 100 PRO A O 1
ATOM 761 N N . ARG A 1 101 ? 0.207 -7.379 6.089 1.00 91.25 101 ARG A N 1
ATOM 762 C CA . ARG A 1 101 ? 0.221 -8.452 7.104 1.00 91.25 101 ARG A CA 1
ATOM 763 C C . ARG A 1 101 ? -0.669 -8.140 8.300 1.00 91.25 101 ARG A C 1
ATOM 765 O O . ARG A 1 101 ? -0.948 -9.019 9.110 1.00 91.25 101 ARG A O 1
ATOM 772 N N . ALA A 1 102 ? -1.097 -6.889 8.414 1.00 87.81 102 ALA A N 1
ATOM 773 C CA . ALA A 1 102 ? -1.984 -6.414 9.453 1.00 87.81 102 ALA A CA 1
ATOM 774 C C . ALA A 1 102 ? -3.021 -5.455 8.870 1.00 87.81 102 ALA A C 1
ATOM 776 O O . ALA A 1 102 ? -2.776 -4.757 7.885 1.00 87.81 102 ALA A O 1
ATOM 777 N N . VAL A 1 103 ? -4.177 -5.412 9.525 1.00 81.81 103 VAL A N 1
ATOM 778 C CA . VAL A 1 103 ? -5.164 -4.353 9.333 1.00 81.81 103 VAL A CA 1
ATOM 779 C C . VAL A 1 103 ? -4.877 -3.270 10.377 1.00 81.81 103 VAL A C 1
ATOM 781 O O . VAL A 1 103 ? -4.714 -3.617 11.553 1.00 81.81 103 VAL A O 1
ATOM 784 N N . PRO A 1 104 ? -4.826 -1.980 9.995 1.00 82.88 104 PRO A N 1
ATOM 785 C CA . PRO A 1 104 ? -4.649 -0.898 10.953 1.00 82.88 104 PRO A CA 1
ATOM 786 C C . PRO A 1 104 ? -5.706 -0.952 12.061 1.00 82.88 104 PRO A C 1
ATOM 788 O O . PRO A 1 104 ? -6.883 -1.209 11.804 1.00 82.88 104 PRO A O 1
ATOM 791 N N . ASN A 1 105 ? -5.306 -0.677 13.304 1.00 84.38 105 ASN A N 1
ATOM 792 C CA . ASN A 1 105 ? -6.244 -0.626 14.423 1.00 84.38 105 ASN A CA 1
ATOM 793 C C . ASN A 1 105 ? -7.126 0.627 14.312 1.00 84.38 105 ASN A C 1
ATOM 795 O O . ASN A 1 105 ? -6.788 1.697 14.822 1.00 84.38 105 ASN A O 1
ATOM 799 N N . LEU A 1 106 ? -8.275 0.474 13.649 1.00 84.81 106 LEU A N 1
ATOM 800 C CA . LEU A 1 106 ? -9.205 1.569 13.375 1.00 84.81 106 LEU A CA 1
ATOM 801 C C . LEU A 1 106 ? -9.738 2.218 14.656 1.00 84.81 106 LEU A C 1
ATOM 803 O O . LEU A 1 106 ? -9.975 3.423 14.676 1.00 84.81 106 LEU A O 1
ATOM 807 N N . LYS A 1 107 ? -9.888 1.442 15.739 1.00 84.94 107 LYS A N 1
ATOM 808 C CA . LYS A 1 107 ? -10.318 1.980 17.032 1.00 84.94 107 LYS A CA 1
ATOM 809 C C . LYS A 1 107 ? -9.253 2.908 17.614 1.00 84.94 107 LYS A C 1
ATOM 811 O O . LYS A 1 107 ? -9.580 4.029 17.973 1.00 84.94 107 LYS A O 1
ATOM 816 N N . ALA A 1 108 ? -7.998 2.462 17.675 1.00 84.69 108 ALA A N 1
ATOM 817 C CA . ALA A 1 108 ? -6.901 3.274 18.202 1.00 84.69 108 ALA A CA 1
ATOM 818 C C . ALA A 1 108 ? -6.679 4.547 17.368 1.00 84.69 108 ALA A C 1
ATOM 820 O O . ALA A 1 108 ? -6.428 5.617 17.922 1.00 84.69 108 ALA A O 1
ATOM 821 N N . LEU A 1 109 ? -6.827 4.453 16.043 1.00 84.44 109 LEU A N 1
ATOM 822 C CA . LEU A 1 109 ? -6.749 5.612 15.154 1.00 84.44 109 LEU A CA 1
ATOM 823 C C . LEU A 1 109 ? -7.870 6.625 15.435 1.00 84.44 109 LEU A C 1
ATOM 825 O O . LEU A 1 109 ? -7.630 7.829 15.465 1.00 84.44 109 LEU A O 1
ATOM 829 N N . LEU A 1 110 ? -9.090 6.139 15.679 1.00 87.38 110 LEU A N 1
ATOM 830 C CA . LEU A 1 110 ? -10.232 6.984 16.015 1.00 87.38 110 LEU A CA 1
ATOM 831 C C . LEU A 1 110 ? -10.081 7.632 17.399 1.00 87.38 110 LEU A C 1
ATOM 833 O O . LEU A 1 110 ? -10.298 8.834 17.530 1.00 87.38 110 LEU A O 1
ATOM 837 N N . ASP A 1 111 ? -9.652 6.855 18.401 1.00 86.19 111 ASP A N 1
ATOM 838 C CA . ASP A 1 111 ? -9.446 7.305 19.786 1.00 86.19 111 ASP A CA 1
ATOM 839 C C . ASP A 1 111 ? -8.374 8.410 19.892 1.00 86.19 111 ASP A C 1
ATOM 841 O O . ASP A 1 111 ? -8.407 9.226 20.811 1.00 86.19 111 ASP A O 1
ATOM 845 N N . THR A 1 112 ? -7.406 8.428 18.970 1.00 87.75 112 THR A N 1
ATOM 846 C CA . THR A 1 112 ? -6.288 9.387 18.959 1.00 87.75 112 THR A CA 1
ATOM 847 C C . THR A 1 112 ? -6.541 10.612 18.083 1.00 87.75 112 THR A C 1
ATOM 849 O O . THR A 1 112 ? -5.701 11.509 18.053 1.00 87.75 112 THR A O 1
ATOM 852 N N . CYS A 1 113 ? -7.679 10.693 17.385 1.00 86.19 113 CYS A N 1
ATOM 853 C CA . CYS A 1 113 ? -7.978 11.786 16.464 1.00 86.19 113 CYS A CA 1
ATOM 854 C C . CYS A 1 113 ? -8.363 13.076 17.224 1.00 86.19 113 CYS A C 1
ATOM 856 O O . CYS A 1 113 ? -9.449 13.140 17.804 1.00 86.19 113 CYS A O 1
ATOM 858 N N . PRO A 1 114 ? -7.539 14.143 17.197 1.00 84.00 114 PRO A N 1
ATOM 859 C CA . PRO A 1 114 ? -7.778 15.338 18.012 1.00 84.00 114 PRO A CA 1
ATOM 860 C C . PRO A 1 114 ? -8.886 16.257 17.471 1.00 84.00 114 PRO A C 1
A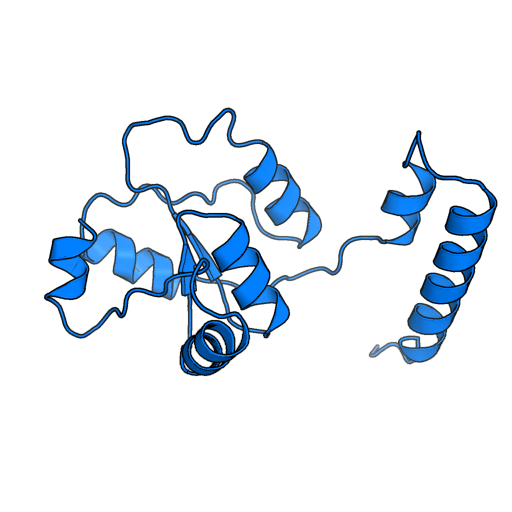TOM 862 O O . PRO A 1 114 ? -9.345 17.144 18.187 1.00 84.00 114 PRO A O 1
ATOM 865 N N . PHE A 1 115 ? -9.319 16.069 16.219 1.00 82.81 115 PHE A N 1
ATOM 866 C CA . PHE A 1 115 ? -10.213 16.998 15.512 1.00 82.81 115 PHE A CA 1
ATOM 867 C C . PHE A 1 115 ? -11.501 16.350 14.988 1.00 82.81 115 PHE A C 1
ATOM 869 O O . PHE A 1 115 ? -12.091 16.827 14.019 1.00 82.81 115 PHE A O 1
ATOM 876 N N . ILE A 1 116 ? -11.963 15.267 15.614 1.00 84.81 116 ILE A N 1
ATOM 877 C CA . ILE A 1 116 ? -13.201 14.608 15.201 1.00 84.81 116 ILE A CA 1
ATOM 878 C C . ILE A 1 116 ? -14.427 15.167 15.932 1.00 84.81 116 ILE A C 1
ATOM 880 O O . ILE A 1 116 ? -14.455 15.293 17.155 1.00 84.81 116 ILE A O 1
ATOM 884 N N . TYR A 1 117 ? -15.487 15.471 15.181 1.00 88.81 117 TYR A N 1
ATOM 885 C CA . TYR A 1 117 ? -16.768 15.852 15.773 1.00 88.81 117 TYR A CA 1
ATOM 886 C C . TYR A 1 117 ? -17.351 14.684 16.593 1.00 88.81 117 TYR A C 1
ATOM 888 O O . TYR A 1 117 ? -17.436 13.572 16.061 1.00 88.81 117 TYR A O 1
ATOM 896 N N . PRO A 1 118 ? -17.840 14.902 17.832 1.00 86.44 118 PRO A N 1
ATOM 897 C CA . PRO A 1 118 ? -18.308 13.817 18.706 1.00 86.44 118 PRO A CA 1
ATOM 898 C C . PRO A 1 118 ? -19.376 12.905 18.082 1.00 86.44 118 PRO A C 1
ATOM 900 O O . PRO A 1 118 ? -19.357 11.687 18.273 1.00 86.44 118 PRO A O 1
ATOM 903 N N . ALA A 1 119 ? -20.285 13.476 17.285 1.00 87.75 119 ALA A N 1
ATOM 904 C CA . ALA A 1 119 ? -21.309 12.714 16.571 1.00 87.75 119 ALA A CA 1
ATOM 905 C C . ALA A 1 119 ? -20.706 11.773 15.511 1.00 87.75 119 ALA A C 1
ATOM 907 O O . ALA A 1 119 ? -21.125 10.621 15.390 1.00 87.75 119 ALA A O 1
ATOM 908 N N . VAL A 1 120 ? -19.684 12.237 14.784 1.00 87.62 120 VAL A N 1
ATOM 909 C CA . VAL A 1 120 ? -18.969 11.438 13.777 1.00 87.62 120 VAL A CA 1
ATOM 910 C C . VAL A 1 120 ? -18.162 10.333 14.456 1.00 87.62 120 VAL A C 1
ATOM 912 O O . VAL A 1 120 ? -18.236 9.182 14.031 1.00 87.62 120 VAL A O 1
ATOM 915 N N . ALA A 1 121 ? -17.466 10.647 15.554 1.00 85.56 121 ALA A N 1
ATOM 916 C CA . ALA A 1 121 ? -16.729 9.657 16.338 1.00 85.56 121 ALA A CA 1
ATOM 917 C C . ALA A 1 121 ? -17.648 8.534 16.839 1.00 85.56 121 ALA A C 1
ATOM 919 O O . ALA A 1 121 ? -17.353 7.356 16.652 1.00 85.56 121 ALA A O 1
ATOM 920 N N . THR A 1 122 ? -18.810 8.887 17.394 1.00 86.75 122 THR A N 1
ATOM 921 C CA . THR A 1 122 ? -19.800 7.914 17.887 1.00 86.75 122 THR A CA 1
ATOM 922 C C . THR A 1 122 ? -20.318 7.008 16.764 1.00 86.75 122 THR A C 1
ATOM 924 O O . THR A 1 122 ? -20.401 5.785 16.927 1.00 86.75 122 THR A O 1
ATOM 927 N N . ALA A 1 123 ? -20.626 7.587 15.597 1.00 89.12 123 ALA A N 1
ATOM 928 C CA . ALA A 1 123 ? -21.083 6.829 14.435 1.00 89.12 123 ALA A CA 1
ATOM 929 C C . ALA A 1 123 ? -20.007 5.855 13.920 1.00 89.12 123 ALA A C 1
ATOM 931 O O . ALA A 1 123 ? -20.311 4.691 13.650 1.00 89.12 123 ALA A O 1
ATOM 932 N N . LEU A 1 124 ? -18.749 6.298 13.826 1.00 87.25 124 LEU A N 1
ATOM 933 C CA . LEU A 1 124 ? -17.631 5.458 13.388 1.00 87.25 124 LEU A CA 1
ATOM 934 C C . LEU A 1 124 ? -17.304 4.357 14.401 1.00 87.25 124 LEU A C 1
ATOM 936 O O . LEU A 1 124 ? -17.138 3.208 13.998 1.00 87.25 124 LEU A O 1
ATOM 940 N N . HIS A 1 125 ? -17.310 4.654 15.704 1.00 86.88 125 HIS A N 1
ATOM 941 C CA . HIS A 1 125 ? -17.158 3.634 16.745 1.00 86.88 125 HIS A CA 1
ATOM 942 C C . HIS A 1 125 ? -18.208 2.531 16.621 1.00 86.88 125 HIS A C 1
ATOM 944 O O . HIS A 1 125 ? -17.878 1.349 16.706 1.00 86.88 125 HIS A O 1
ATOM 950 N N . THR A 1 126 ? -19.464 2.912 16.383 1.00 87.56 126 THR A N 1
ATOM 951 C CA . THR A 1 126 ? -20.565 1.956 16.226 1.00 87.56 126 THR A CA 1
ATOM 952 C C . THR A 1 126 ? -20.345 1.053 15.011 1.00 87.56 126 THR A C 1
ATOM 954 O O . THR A 1 126 ? -20.503 -0.163 15.122 1.00 87.56 126 THR A O 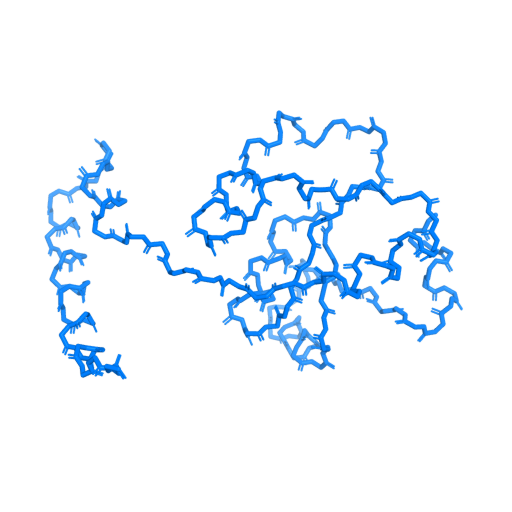1
ATOM 957 N N . LYS A 1 127 ? -19.922 1.624 13.874 1.00 87.06 127 LYS A N 1
ATOM 958 C CA . LYS A 1 127 ? -19.603 0.862 12.655 1.00 87.06 127 LYS A CA 1
ATOM 959 C C . LYS A 1 127 ? -18.432 -0.098 12.860 1.00 87.06 127 LYS A C 1
ATOM 961 O O . LYS A 1 127 ? -18.576 -1.282 12.574 1.00 87.06 127 LYS A O 1
ATOM 966 N N . ILE A 1 128 ? -17.325 0.381 13.432 1.00 85.38 128 ILE A N 1
ATOM 967 C CA . ILE A 1 128 ? -16.140 -0.443 13.715 1.00 85.38 128 ILE A CA 1
ATOM 968 C C . ILE A 1 128 ? -16.530 -1.628 14.609 1.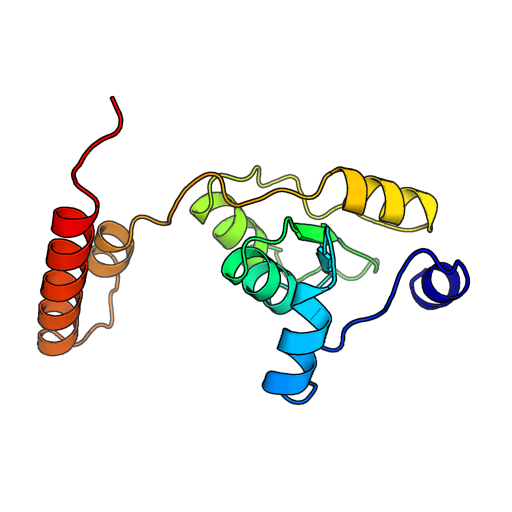00 85.38 128 ILE A C 1
ATOM 970 O O . ILE A 1 128 ? -16.227 -2.774 14.291 1.00 85.38 128 ILE A O 1
ATOM 974 N N . LEU A 1 129 ? -17.265 -1.392 15.700 1.00 80.94 129 LEU A N 1
ATOM 975 C CA . LEU A 1 129 ? -17.704 -2.471 16.592 1.00 80.94 129 LEU A CA 1
ATOM 976 C C . LEU A 1 129 ? -18.637 -3.477 15.900 1.00 80.94 129 LEU A C 1
ATOM 978 O O . LEU A 1 129 ? -18.573 -4.666 16.210 1.00 80.94 129 LEU A O 1
ATOM 982 N N . ALA A 1 130 ? -19.496 -3.030 14.981 1.00 82.38 130 ALA A N 1
ATOM 983 C CA . ALA A 1 130 ? -20.360 -3.919 14.208 1.00 82.38 130 ALA A CA 1
ATOM 984 C C . ALA A 1 130 ? -19.550 -4.819 13.256 1.00 82.38 130 ALA A C 1
ATOM 986 O O . ALA A 1 130 ? -19.761 -6.030 13.239 1.00 82.38 130 ALA A O 1
ATOM 987 N N . GLU A 1 131 ? -18.576 -4.266 12.533 1.00 74.38 131 GLU A N 1
ATOM 988 C CA . GLU A 1 131 ? -17.723 -5.019 11.601 1.00 74.38 131 GLU A CA 1
ATOM 989 C C . GLU A 1 131 ? -16.777 -6.003 12.314 1.00 74.38 131 GLU A C 1
ATOM 991 O O . GLU A 1 131 ? -16.607 -7.146 11.876 1.00 74.38 131 GLU A O 1
ATOM 996 N N . TYR A 1 132 ? -16.223 -5.626 13.472 1.00 65.00 132 TYR A N 1
ATOM 997 C CA . TYR A 1 132 ? -15.431 -6.540 14.309 1.00 65.00 132 TYR A CA 1
ATOM 998 C C . TYR A 1 132 ? -16.267 -7.698 14.872 1.00 65.00 132 TYR A C 1
ATOM 1000 O O . TYR A 1 132 ? -15.777 -8.818 15.000 1.00 65.00 132 TYR A O 1
ATOM 1008 N N . ARG A 1 133 ? -17.547 -7.464 15.192 1.00 57.66 133 ARG A N 1
ATOM 1009 C CA . ARG A 1 133 ? -18.456 -8.535 15.638 1.00 57.66 133 ARG A CA 1
ATOM 1010 C C . ARG A 1 133 ? -18.769 -9.526 14.519 1.00 57.66 133 ARG A C 1
ATOM 1012 O O . ARG A 1 133 ? -18.894 -10.713 14.797 1.00 57.66 133 ARG A O 1
ATOM 1019 N N . LEU A 1 134 ? -18.854 -9.058 13.273 1.00 55.97 134 LEU A N 1
ATOM 1020 C CA . LEU A 1 134 ? -19.097 -9.905 12.100 1.00 55.97 134 LEU A CA 1
ATOM 1021 C C . LEU A 1 134 ? -17.857 -10.723 11.699 1.00 55.97 134 LEU A C 1
ATOM 1023 O O . LEU A 1 134 ? -17.991 -11.868 11.276 1.00 55.97 134 LEU A O 1
ATOM 1027 N N . SER A 1 135 ? -16.650 -10.182 11.889 1.00 57.69 135 SER A N 1
ATOM 1028 C CA . SER A 1 135 ? -15.382 -10.899 11.658 1.00 57.69 135 SER A CA 1
ATOM 1029 C C . SER A 1 135 ? -14.919 -11.757 12.850 1.00 57.69 135 SER A C 1
ATOM 1031 O O . SER A 1 135 ? -14.001 -12.564 12.716 1.00 57.69 135 SER A O 1
ATOM 1033 N N . GLY A 1 136 ? -15.591 -11.649 14.002 1.00 43.69 136 GLY A N 1
ATOM 1034 C CA . GLY A 1 136 ? -15.273 -12.312 15.271 1.00 43.69 136 GLY A CA 1
ATOM 1035 C C . GLY A 1 136 ? -15.476 -13.832 15.341 1.00 43.69 136 GLY A C 1
ATOM 1036 O O . GLY A 1 136 ? -15.325 -14.399 16.424 1.00 43.69 136 GLY A O 1
ATOM 1037 N N . THR A 1 137 ? -15.740 -14.529 14.229 1.00 42.31 137 THR A N 1
ATOM 1038 C CA . THR A 1 137 ? -15.518 -15.987 14.190 1.00 42.31 137 THR A CA 1
ATOM 1039 C C . THR A 1 137 ? -14.028 -16.225 13.961 1.00 42.31 137 THR A C 1
ATOM 1041 O O . THR A 1 137 ? -13.568 -16.488 12.853 1.00 42.31 137 THR A O 1
ATOM 1044 N N . SER A 1 138 ? -13.268 -16.045 15.041 1.00 40.41 138 SER A N 1
ATOM 1045 C CA . SER A 1 138 ? -11.838 -16.319 15.140 1.00 40.41 138 SER A CA 1
ATOM 1046 C C . SER A 1 138 ? -11.523 -17.692 14.538 1.00 40.41 138 SER A C 1
ATOM 1048 O O . SER A 1 138 ? -11.928 -18.725 15.074 1.00 40.41 138 SER A O 1
ATOM 1050 N N . ARG A 1 139 ? -10.777 -17.700 13.424 1.00 38.88 139 ARG A N 1
ATOM 1051 C CA . ARG A 1 139 ? -9.915 -18.837 13.092 1.00 38.88 139 ARG A CA 1
ATOM 1052 C C . ARG A 1 139 ? -8.923 -18.955 14.252 1.00 38.88 139 ARG A C 1
ATOM 1054 O O . ARG A 1 139 ? -8.065 -18.087 14.408 1.00 38.88 139 ARG A O 1
ATOM 1061 N N . ARG A 1 140 ? -9.166 -19.945 15.112 1.00 33.09 140 ARG A N 1
ATOM 1062 C CA . ARG A 1 140 ? -8.173 -20.494 16.037 1.00 33.09 140 ARG A CA 1
ATOM 1063 C C . ARG A 1 140 ? -7.075 -21.200 15.256 1.00 33.09 140 ARG A C 1
ATOM 1065 O O . ARG A 1 140 ? -7.395 -21.717 14.162 1.00 33.09 140 ARG A O 1
#

Secondary structure (DSSP, 8-state):
-HHHHTTSTT-----TTS-HHHHHHHHTT-S-EEESSHHHHHHHHHTT--EEEEE-SSS--TTSHHHHHHHHHTT--S---EE--SHHHHHHHHHT-B--SS---HHHHHHT-TT--HHHHHHHHHHHHHHHHHH-S---

pLDDT: mean 81.61, std 14.31, range [33.09, 96.88]